Protein AF-A0A2H6MVV1-F1 (afdb_monomer_lite)

Sequence (142 aa):
SSEASESRGPPPEYPYVIPSQEASENYLSDPRQHYREGPRFQHPEIRMMQTPMSQAFMPQQAALCHNHLESLTSAGVAALMATQAASTSNHLSQIEAVLMENKKLLRENEMFQRENELLRRELESYNEKANRIQKLESEIQQ

InterPro domains:
  IPR051747 Angiomotin-like [PTHR14826] (3-142)

Structure (mmCIF, N/CA/C/O backbone):
data_AF-A0A2H6MVV1-F1
#
_entry.id   AF-A0A2H6MVV1-F1
#
loop_
_atom_site.group_PDB
_atom_site.id
_atom_site.type_symbol
_atom_site.label_atom_id
_atom_site.label_alt_id
_atom_site.label_comp_id
_atom_site.label_asym_id
_atom_site.label_entity_id
_atom_site.label_seq_id
_atom_site.pdbx_PDB_ins_code
_atom_site.Cartn_x
_atom_site.Cartn_y
_atom_site.Cartn_z
_atom_site.occupancy
_atom_site.B_iso_or_equiv
_atom_site.auth_seq_id
_atom_site.auth_comp_id
_atom_site.auth_asym_id
_atom_site.auth_atom_id
_atom_site.pdbx_PDB_model_num
ATOM 1 N N . SER A 1 1 ? -2.798 42.236 -15.136 1.00 48.53 1 SER A N 1
ATOM 2 C CA . SER A 1 1 ? -3.908 41.311 -14.859 1.00 48.53 1 SER A CA 1
ATOM 3 C C . SER A 1 1 ? -4.368 40.692 -16.158 1.00 48.53 1 SER A C 1
ATOM 5 O O . SER A 1 1 ? -4.818 41.460 -16.992 1.00 48.53 1 SER A O 1
ATOM 7 N N . SER A 1 2 ? -4.205 39.376 -16.329 1.00 45.22 2 SER A N 1
ATOM 8 C CA . SER A 1 2 ? -4.927 38.539 -17.305 1.00 45.22 2 SER A CA 1
ATOM 9 C C . SER A 1 2 ? -4.752 37.075 -16.890 1.00 45.22 2 SER A C 1
ATOM 11 O O . SER A 1 2 ? -3.703 36.489 -17.138 1.00 45.22 2 SER A O 1
ATOM 13 N N . GLU A 1 3 ? -5.754 36.518 -16.214 1.00 49.75 3 GLU A N 1
ATOM 14 C CA . GLU A 1 3 ? -5.875 35.091 -15.894 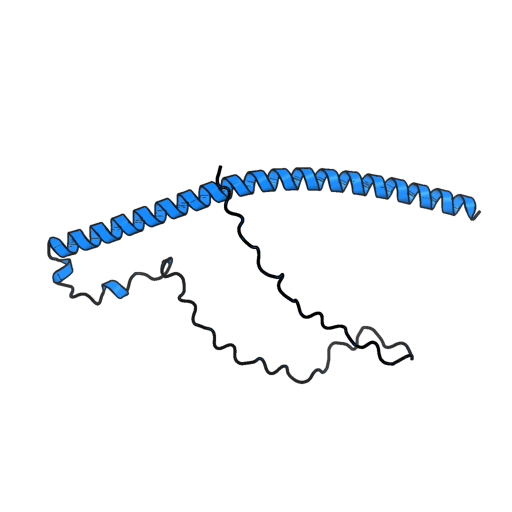1.00 49.75 3 GLU A CA 1
ATOM 15 C C . GLU A 1 3 ? -6.884 34.513 -16.897 1.00 49.75 3 GLU A C 1
ATOM 17 O O . GLU A 1 3 ? -8.019 34.985 -16.969 1.00 49.75 3 GLU A O 1
ATOM 22 N N . ALA A 1 4 ? -6.458 33.577 -17.745 1.00 54.91 4 ALA A N 1
ATOM 23 C CA . ALA A 1 4 ? -7.330 32.918 -18.712 1.00 54.91 4 ALA A CA 1
ATOM 24 C C . ALA A 1 4 ? -7.957 31.687 -18.045 1.00 54.91 4 ALA A C 1
ATOM 26 O O . ALA A 1 4 ? -7.258 30.736 -17.709 1.00 54.91 4 ALA A O 1
ATOM 27 N N . SER A 1 5 ? -9.267 31.720 -17.816 1.00 54.44 5 SER A N 1
ATOM 28 C CA . SER A 1 5 ? -10.014 30.609 -17.226 1.00 54.44 5 SER A CA 1
ATOM 29 C C . SER A 1 5 ? -10.253 29.513 -18.273 1.00 54.44 5 SER A C 1
ATOM 31 O O . SER A 1 5 ? -11.024 29.711 -19.210 1.00 54.44 5 SER A O 1
ATOM 33 N N . GLU A 1 6 ? -9.611 28.351 -18.129 1.00 59.62 6 GLU A N 1
ATOM 34 C CA . GLU A 1 6 ? -9.916 27.166 -18.944 1.00 59.62 6 GLU A CA 1
ATOM 35 C C . GLU A 1 6 ? -11.310 26.611 -18.598 1.00 59.62 6 GLU A C 1
ATOM 37 O O . GLU A 1 6 ? -11.594 26.209 -17.467 1.00 59.62 6 GLU A O 1
ATOM 42 N N . SER A 1 7 ? -12.207 26.586 -19.588 1.00 63.97 7 SER A N 1
ATOM 43 C CA . SER A 1 7 ? -13.549 26.014 -19.468 1.00 63.97 7 SER A CA 1
ATOM 44 C C . SER A 1 7 ? -13.476 24.486 -19.432 1.00 63.97 7 SER A C 1
ATOM 46 O O . SER A 1 7 ? -13.341 23.832 -20.470 1.00 63.97 7 SER A O 1
ATOM 48 N N . ARG A 1 8 ? -13.581 23.895 -18.241 1.00 67.88 8 ARG A N 1
ATOM 49 C CA . ARG A 1 8 ? -13.714 22.442 -18.099 1.00 67.88 8 ARG A CA 1
ATOM 50 C C . ARG A 1 8 ? -15.056 21.997 -18.697 1.00 67.88 8 ARG A C 1
ATOM 52 O O . ARG A 1 8 ? -16.107 22.467 -18.272 1.00 67.88 8 ARG A O 1
ATOM 59 N N . GLY A 1 9 ? -15.000 21.122 -19.702 1.00 71.88 9 GLY A N 1
ATOM 60 C CA . GLY A 1 9 ? -16.178 20.553 -20.367 1.00 71.88 9 GLY A CA 1
ATOM 61 C C . GLY A 1 9 ? -17.035 19.669 -19.447 1.00 71.88 9 GLY A C 1
ATOM 62 O O . GLY A 1 9 ? -16.625 19.375 -18.318 1.00 71.88 9 GLY A O 1
ATOM 63 N N . PRO A 1 10 ? -18.229 19.249 -19.911 1.00 72.38 10 PRO A N 1
ATOM 64 C CA . PRO A 1 10 ? -19.157 18.464 -19.106 1.00 72.38 10 PRO A CA 1
ATOM 65 C C . PRO A 1 10 ? -18.541 17.118 -18.686 1.00 72.38 10 PRO A C 1
ATOM 67 O O . PRO A 1 10 ? -17.714 16.559 -19.413 1.00 72.38 10 PRO A O 1
ATOM 70 N N . PRO A 1 11 ? -18.913 16.597 -17.504 1.00 70.62 11 PRO A N 1
ATOM 71 C CA . PRO A 1 11 ? -18.391 15.332 -17.009 1.00 70.62 11 PRO A CA 1
ATOM 72 C C . PRO A 1 11 ? -18.837 14.158 -17.900 1.00 70.62 11 PRO A C 1
ATOM 74 O O . PRO A 1 11 ? -19.942 14.193 -18.443 1.00 70.62 11 PRO A O 1
ATOM 77 N N . PRO A 1 12 ? -18.003 13.113 -18.049 1.00 72.81 12 PRO A N 1
ATOM 78 C CA . PRO A 1 12 ? -18.368 11.934 -18.824 1.00 72.81 12 PRO A CA 1
ATOM 79 C C . PRO A 1 12 ? -19.509 11.156 -18.155 1.00 72.81 12 PRO A C 1
ATOM 81 O O . PRO A 1 12 ? -19.479 10.913 -16.947 1.00 72.81 12 PRO A O 1
ATOM 84 N N . GLU A 1 13 ? -20.497 10.742 -18.951 1.00 70.88 13 GLU A N 1
ATOM 85 C CA . GLU A 1 13 ? -21.575 9.856 -18.506 1.00 70.88 13 GLU A CA 1
ATOM 86 C C . GLU A 1 13 ? -21.096 8.402 -18.484 1.00 70.88 13 GLU A C 1
ATOM 88 O O . GLU A 1 13 ? -20.625 7.865 -19.489 1.00 70.88 13 GLU A O 1
ATOM 93 N N . TYR A 1 14 ? -21.233 7.758 -17.324 1.00 70.69 14 TYR A N 1
ATOM 94 C CA . TYR A 1 14 ? -20.916 6.346 -17.141 1.00 70.69 14 TYR A CA 1
ATOM 95 C C . TYR A 1 14 ? -22.204 5.507 -17.126 1.00 70.69 14 TYR A C 1
ATOM 97 O O . TYR A 1 14 ? -23.132 5.836 -16.385 1.00 70.69 14 TYR A O 1
ATOM 105 N N . PRO A 1 15 ? -22.280 4.410 -17.904 1.00 69.12 15 PRO A N 1
ATOM 106 C CA . PRO A 1 15 ? -23.457 3.554 -17.931 1.00 69.12 15 PRO A CA 1
ATOM 107 C C . PRO A 1 15 ? -23.508 2.677 -16.675 1.00 69.12 15 PRO A C 1
ATOM 109 O O . PRO A 1 15 ? -22.717 1.747 -16.517 1.00 69.12 15 PRO A O 1
ATOM 112 N N . TYR A 1 16 ? -24.465 2.945 -15.789 1.00 58.78 16 TYR A N 1
ATOM 113 C CA . TYR A 1 16 ? -24.797 2.035 -14.695 1.00 58.78 16 TYR A CA 1
ATOM 114 C C . TYR A 1 16 ? -25.871 1.057 -15.172 1.00 58.78 16 TYR A C 1
ATOM 116 O O . TYR A 1 16 ? -27.010 1.445 -15.423 1.00 58.78 16 TYR A O 1
ATOM 124 N N . VAL A 1 17 ? -25.514 -0.223 -15.303 1.00 67.69 17 VAL A N 1
ATOM 125 C CA . VAL A 1 17 ? -26.496 -1.291 -15.523 1.00 67.69 17 VAL A CA 1
ATOM 126 C C . VAL A 1 17 ? -27.073 -1.657 -14.159 1.00 67.69 17 VAL A C 1
ATOM 128 O O . VAL A 1 17 ? -26.398 -2.291 -13.352 1.00 67.69 17 VAL A O 1
ATOM 131 N N . ILE A 1 18 ? -28.301 -1.221 -13.883 1.00 59.75 18 ILE A N 1
ATOM 132 C CA . ILE A 1 18 ? -29.047 -1.627 -12.689 1.00 59.75 18 ILE A CA 1
ATOM 133 C C . ILE A 1 18 ? -29.693 -2.982 -13.009 1.00 59.75 18 ILE A C 1
ATOM 135 O O . ILE A 1 18 ? -30.507 -3.044 -13.932 1.00 59.75 18 ILE A O 1
ATOM 139 N N . PRO A 1 19 ? -29.352 -4.077 -12.307 1.00 56.88 19 PRO A N 1
ATOM 140 C CA . PRO A 1 19 ? -30.031 -5.350 -12.513 1.00 56.88 19 PRO A CA 1
ATOM 141 C C . PRO A 1 19 ? -31.494 -5.220 -12.069 1.00 56.88 19 PRO A C 1
ATOM 143 O O . PRO A 1 19 ? -31.751 -4.866 -10.917 1.00 56.88 19 PRO A O 1
ATOM 146 N N . SER A 1 20 ? -32.447 -5.499 -12.967 1.00 51.00 20 SER A N 1
ATOM 147 C CA . SER A 1 20 ? -33.875 -5.559 -12.629 1.00 51.00 20 SER A CA 1
ATOM 148 C C . SER A 1 20 ? -34.108 -6.580 -11.517 1.00 51.00 20 SER A C 1
ATOM 150 O O . SER A 1 20 ? -33.909 -7.779 -11.712 1.00 51.00 20 SER A O 1
ATOM 152 N N . GLN A 1 21 ? -34.556 -6.109 -10.353 1.00 51.50 21 GLN A N 1
ATOM 153 C CA . GLN A 1 21 ? -35.115 -6.958 -9.305 1.00 51.50 21 GLN A CA 1
ATOM 154 C C . GLN A 1 21 ? -36.570 -7.265 -9.646 1.00 51.50 21 GLN A C 1
ATOM 156 O O . GLN A 1 21 ? -37.485 -6.674 -9.084 1.00 51.50 21 GLN A O 1
ATOM 161 N N . GLU A 1 22 ? -36.793 -8.179 -10.583 1.00 42.72 22 GLU A N 1
ATOM 162 C CA . GLU A 1 22 ? -38.137 -8.686 -10.847 1.00 42.72 22 GLU A CA 1
ATOM 163 C C . GLU A 1 22 ? -38.157 -10.209 -10.683 1.00 42.72 22 GLU A C 1
ATOM 165 O O . GLU A 1 22 ? -37.685 -10.964 -11.524 1.00 42.72 22 GLU A O 1
ATOM 170 N N . ALA A 1 23 ? -38.723 -10.607 -9.538 1.00 43.59 23 ALA A N 1
ATOM 171 C CA . ALA A 1 23 ? -39.369 -11.882 -9.238 1.00 43.59 23 ALA A CA 1
ATOM 172 C C . ALA A 1 23 ? -38.536 -13.183 -9.285 1.00 43.59 23 ALA A C 1
ATOM 174 O O . ALA A 1 23 ? -38.416 -13.855 -10.303 1.00 43.59 23 ALA A O 1
ATOM 175 N N . SER A 1 24 ? -38.135 -13.663 -8.107 1.00 40.81 24 SER A N 1
ATOM 176 C CA . SER A 1 24 ? -38.653 -14.947 -7.601 1.00 40.81 24 SER A CA 1
ATOM 177 C C . SER A 1 24 ? -38.323 -15.096 -6.117 1.00 40.81 24 SER A C 1
ATOM 179 O O . SER A 1 24 ? -37.269 -15.570 -5.699 1.00 40.81 24 SER A O 1
ATOM 181 N N . GLU A 1 25 ? -39.288 -14.682 -5.303 1.00 44.25 25 GLU A N 1
ATOM 182 C CA . GLU A 1 25 ? -39.614 -15.415 -4.088 1.00 44.25 25 GLU A CA 1
ATOM 183 C C . GLU A 1 25 ? -39.722 -16.900 -4.460 1.00 44.25 25 GLU A C 1
ATOM 185 O O . GLU A 1 25 ? -40.535 -17.234 -5.321 1.00 44.25 25 GLU A O 1
ATOM 190 N N . ASN A 1 26 ? -38.865 -17.757 -3.891 1.00 42.03 26 ASN A N 1
ATOM 191 C CA . ASN A 1 26 ? -39.192 -19.098 -3.381 1.00 42.03 26 ASN A CA 1
ATOM 192 C C . ASN A 1 26 ? -38.009 -20.083 -3.441 1.00 42.03 26 ASN A C 1
ATOM 194 O O . ASN A 1 26 ? -37.670 -20.630 -4.482 1.00 42.03 26 ASN A O 1
ATOM 198 N N . TYR A 1 27 ? -37.514 -20.389 -2.237 1.00 42.97 27 TYR A N 1
ATOM 199 C CA . TYR A 1 27 ? -36.821 -21.613 -1.819 1.00 42.97 27 TYR A CA 1
ATOM 200 C C . TYR A 1 27 ? -35.385 -21.869 -2.323 1.00 42.97 27 TYR A C 1
ATOM 202 O O . TYR A 1 27 ? -35.136 -22.307 -3.440 1.00 42.97 27 TYR A O 1
ATOM 210 N N . LEU A 1 28 ? -34.443 -21.707 -1.380 1.00 53.12 28 LEU A N 1
ATOM 211 C CA . LEU A 1 28 ? -33.403 -22.693 -1.041 1.00 53.12 28 LEU A CA 1
ATOM 212 C C . LEU A 1 28 ? -32.894 -23.536 -2.221 1.00 53.12 28 LEU A C 1
ATOM 214 O O . LEU A 1 28 ? -33.367 -24.645 -2.457 1.00 53.12 28 LEU A O 1
ATOM 218 N N . SER A 1 29 ? -31.877 -23.039 -2.919 1.00 43.84 29 SER A N 1
ATOM 219 C CA . SER A 1 29 ? -31.095 -23.850 -3.852 1.00 43.84 29 SER A CA 1
ATOM 220 C C . SER A 1 29 ? -29.612 -23.794 -3.471 1.00 43.84 29 SER A C 1
ATOM 222 O O . SER A 1 29 ? -29.040 -22.725 -3.287 1.00 43.84 29 SER A O 1
ATOM 224 N N . ASP A 1 30 ? -29.048 -24.986 -3.274 1.00 42.12 30 ASP A N 1
ATOM 225 C CA . ASP A 1 30 ? -27.681 -25.335 -2.862 1.00 42.12 30 ASP A CA 1
ATOM 226 C C . ASP A 1 30 ? -26.577 -24.513 -3.579 1.00 42.12 30 ASP A C 1
ATOM 228 O O . ASP A 1 30 ? -26.582 -24.451 -4.813 1.00 42.12 30 ASP A O 1
ATOM 232 N N . PRO A 1 31 ? -25.578 -23.947 -2.858 1.00 49.78 31 PRO A N 1
ATOM 233 C CA . PRO A 1 31 ? -24.482 -23.161 -3.443 1.00 49.78 31 PRO A CA 1
ATOM 234 C C . PRO A 1 31 ? -23.622 -23.897 -4.485 1.00 49.78 31 PRO A C 1
ATOM 236 O O . PRO A 1 31 ? -22.785 -23.276 -5.142 1.00 49.78 31 PRO A O 1
ATOM 239 N N . ARG A 1 32 ? -23.761 -25.222 -4.629 1.00 50.41 32 ARG A N 1
ATOM 240 C CA . ARG A 1 32 ? -22.892 -26.050 -5.481 1.00 50.41 32 ARG A CA 1
ATOM 241 C C . ARG A 1 32 ? -23.315 -26.188 -6.947 1.00 50.41 32 ARG A C 1
ATOM 243 O O . ARG A 1 32 ? -22.598 -26.840 -7.701 1.00 50.41 32 ARG A O 1
ATOM 250 N N . GLN A 1 33 ? -24.416 -25.576 -7.386 1.00 45.12 33 GLN A N 1
ATOM 251 C CA . GLN A 1 33 ? -24.943 -25.794 -8.748 1.00 45.12 33 GLN A CA 1
ATOM 252 C C . GLN A 1 33 ? -24.511 -24.752 -9.800 1.00 45.12 33 GLN A C 1
ATOM 254 O O . GLN A 1 33 ? -24.890 -24.853 -10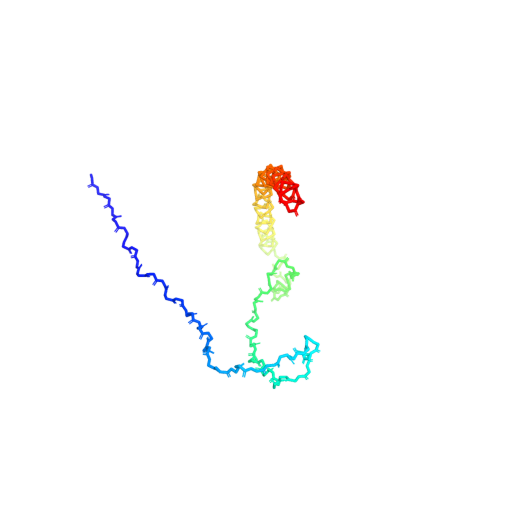.964 1.00 45.12 33 GLN A O 1
ATOM 259 N N . HIS A 1 34 ? -23.672 -23.772 -9.453 1.00 51.62 34 HIS A N 1
ATOM 260 C CA . HIS A 1 34 ? -23.348 -22.653 -10.356 1.00 51.62 34 HIS A CA 1
ATOM 261 C C . HIS A 1 34 ? -22.260 -22.911 -11.411 1.00 51.62 34 HIS A C 1
ATOM 263 O O . HIS A 1 34 ? -21.775 -21.959 -12.013 1.00 51.62 34 HIS A O 1
ATOM 269 N N . TYR A 1 35 ? -21.867 -24.159 -11.673 1.00 49.44 35 TYR A N 1
ATOM 270 C CA . TYR A 1 35 ? -20.709 -24.425 -12.539 1.00 49.44 35 TYR A CA 1
ATOM 271 C C . TYR A 1 35 ? -20.974 -25.234 -13.805 1.00 49.44 35 TYR A C 1
ATOM 273 O O 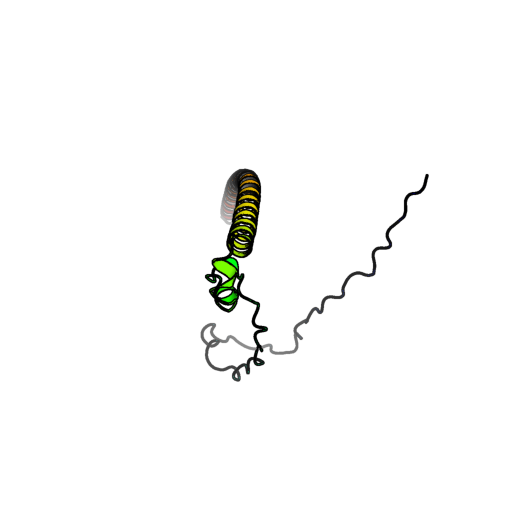. TYR A 1 35 ? -20.001 -25.694 -14.403 1.00 49.44 35 TYR A O 1
ATOM 281 N N . ARG A 1 36 ? -22.234 -25.433 -14.236 1.00 57.47 36 ARG A N 1
ATOM 282 C CA . ARG A 1 36 ? -22.473 -26.403 -15.319 1.00 57.47 36 ARG A CA 1
ATOM 283 C C . ARG A 1 36 ? -23.002 -25.947 -16.670 1.00 57.47 36 ARG A C 1
ATOM 285 O O . ARG A 1 36 ? -22.614 -26.596 -17.626 1.00 57.47 36 ARG A O 1
ATOM 292 N N . GLU A 1 37 ? -23.762 -24.875 -16.860 1.00 50.81 37 GLU A N 1
ATOM 293 C CA . GLU A 1 37 ? -24.202 -24.608 -18.242 1.00 50.81 37 GLU A CA 1
ATOM 294 C C . GLU A 1 37 ? -24.622 -23.153 -18.472 1.00 50.81 37 GLU A C 1
ATOM 296 O O . GLU A 1 37 ? -25.702 -22.726 -18.078 1.00 50.81 37 GLU A O 1
ATOM 301 N N . GLY A 1 38 ? -23.757 -22.391 -19.142 1.00 52.44 38 GLY A N 1
ATOM 302 C CA . GLY A 1 38 ? -24.100 -21.127 -19.791 1.00 52.44 38 GLY A CA 1
ATOM 303 C C . GLY A 1 38 ? -23.818 -21.247 -21.294 1.00 52.44 38 GLY A C 1
ATOM 304 O O . GLY A 1 38 ? -22.830 -21.896 -21.657 1.00 52.44 38 GLY A O 1
ATOM 305 N N . PRO A 1 39 ? -24.649 -20.672 -22.189 1.00 52.00 39 PRO A N 1
ATOM 306 C CA . PRO A 1 39 ? -24.429 -20.742 -23.630 1.00 52.00 39 PRO A CA 1
ATOM 307 C C . PRO A 1 39 ? -23.042 -20.190 -23.948 1.00 52.00 39 PRO A C 1
ATOM 309 O O . PRO A 1 39 ? -22.705 -19.093 -23.508 1.00 52.00 39 PRO A O 1
ATOM 312 N N . ARG A 1 40 ? -22.241 -20.980 -24.677 1.00 50.94 40 ARG A N 1
ATOM 313 C CA . ARG A 1 40 ? -20.863 -20.662 -25.074 1.00 50.94 40 ARG A CA 1
ATOM 314 C C . ARG A 1 40 ? -20.742 -19.180 -25.424 1.00 50.94 40 ARG A C 1
ATOM 316 O O . ARG A 1 40 ? -21.283 -18.753 -26.443 1.00 50.94 40 ARG A O 1
ATOM 323 N N . PHE A 1 41 ? -20.033 -18.428 -24.582 1.00 45.53 41 PHE A N 1
ATOM 324 C CA . PHE A 1 41 ? -19.604 -17.069 -24.879 1.00 45.53 41 PHE A CA 1
ATOM 325 C C . PHE A 1 41 ? -18.844 -17.118 -26.207 1.00 45.53 41 PHE A C 1
ATOM 327 O O . PHE A 1 41 ? -17.709 -17.588 -26.273 1.00 45.53 41 PHE A O 1
ATOM 334 N N . GLN A 1 42 ? -19.497 -16.708 -27.293 1.00 58.38 42 GLN A N 1
ATOM 335 C CA . GLN A 1 42 ? -18.803 -16.420 -28.537 1.00 58.38 42 GLN A CA 1
ATOM 336 C C . GLN A 1 42 ? -18.010 -15.150 -28.261 1.00 58.38 42 GLN A C 1
ATOM 338 O O . GLN A 1 42 ? -18.563 -14.052 -28.233 1.00 58.38 42 GLN A O 1
ATOM 343 N N . HIS A 1 43 ? -16.726 -15.317 -27.949 1.00 51.72 43 HIS A N 1
ATOM 344 C CA . HIS A 1 43 ? -15.813 -14.192 -27.865 1.00 51.72 43 HIS A CA 1
ATOM 345 C C . HIS A 1 43 ? -15.843 -13.480 -29.221 1.00 51.72 43 HIS A C 1
ATOM 347 O O . HIS A 1 43 ? -15.623 -14.149 -30.235 1.00 51.72 43 HIS A O 1
ATOM 353 N N . PRO A 1 44 ? -16.119 -12.162 -29.284 1.00 53.41 44 PRO A N 1
ATOM 354 C CA . PRO A 1 44 ? -15.836 -11.430 -30.505 1.00 53.41 44 PRO A CA 1
ATOM 355 C C . PRO A 1 44 ? -14.358 -11.658 -30.805 1.00 53.41 44 PRO A C 1
ATOM 357 O O . PRO A 1 44 ? -13.527 -11.537 -29.902 1.00 53.41 44 PRO A O 1
ATOM 360 N N . GLU A 1 45 ? -14.046 -12.063 -32.036 1.00 58.09 45 GLU A N 1
ATOM 361 C CA . GLU A 1 45 ? -12.672 -12.217 -32.495 1.00 58.09 45 GLU A CA 1
ATOM 362 C C . GLU A 1 45 ? -11.961 -10.888 -32.243 1.00 58.09 45 GLU A C 1
ATOM 364 O O . GLU A 1 45 ? -12.134 -9.912 -32.977 1.00 58.09 45 GLU A O 1
ATOM 369 N N . ILE A 1 46 ? -11.200 -10.827 -31.148 1.00 55.47 46 ILE A N 1
ATOM 370 C CA . ILE A 1 46 ? -10.300 -9.724 -30.868 1.00 55.47 46 ILE A CA 1
ATOM 371 C C . ILE A 1 46 ? -9.281 -9.828 -31.988 1.00 55.47 46 ILE A C 1
ATOM 373 O O . ILE A 1 46 ? -8.332 -10.609 -31.916 1.00 55.47 46 ILE A O 1
ATOM 377 N N . ARG A 1 47 ? -9.501 -9.069 -33.065 1.00 60.81 47 ARG A N 1
ATOM 378 C CA . ARG A 1 47 ? -8.446 -8.750 -34.009 1.00 60.81 47 ARG A CA 1
ATOM 379 C C . ARG A 1 47 ? -7.422 -8.012 -33.168 1.00 60.81 47 ARG A C 1
ATOM 381 O O . ARG A 1 47 ? -7.556 -6.810 -32.953 1.00 60.81 47 ARG A O 1
ATOM 388 N N . MET A 1 48 ? -6.465 -8.761 -32.620 1.00 52.00 48 MET A N 1
ATOM 389 C CA . MET A 1 48 ? -5.306 -8.201 -31.959 1.00 52.00 48 MET A CA 1
ATOM 390 C C . MET A 1 48 ? -4.718 -7.251 -32.988 1.00 52.00 48 MET A C 1
ATOM 392 O O . MET A 1 48 ? -4.164 -7.683 -34.001 1.00 52.00 48 MET A O 1
ATOM 396 N N . MET A 1 49 ? -4.908 -5.950 -32.769 1.00 55.31 49 MET A N 1
ATOM 397 C CA . MET A 1 49 ? -3.978 -4.988 -33.314 1.00 55.31 49 MET A CA 1
ATOM 398 C C . MET A 1 49 ? -2.641 -5.501 -32.819 1.00 55.31 49 MET A C 1
ATOM 400 O O . MET A 1 49 ? -2.433 -5.624 -31.613 1.00 55.31 49 MET A O 1
ATOM 404 N N . GLN A 1 50 ? -1.829 -5.970 -33.761 1.00 52.88 50 GLN A N 1
ATOM 405 C CA . GLN A 1 50 ? -0.465 -6.364 -33.499 1.00 52.88 50 GLN A CA 1
ATOM 406 C C . GLN A 1 50 ? 0.203 -5.097 -32.986 1.00 52.88 50 GLN A C 1
ATOM 408 O O . GLN A 1 50 ? 0.661 -4.266 -33.764 1.00 52.88 50 GLN A O 1
ATOM 413 N N . THR A 1 51 ? 0.147 -4.890 -31.672 1.00 47.12 51 THR A N 1
ATOM 414 C CA . THR A 1 51 ? 0.938 -3.885 -30.993 1.00 47.12 51 THR A CA 1
ATOM 415 C C . THR A 1 51 ? 2.363 -4.218 -31.402 1.00 47.12 51 THR A C 1
ATOM 417 O O . THR A 1 51 ? 2.784 -5.355 -31.156 1.00 47.12 51 THR A O 1
ATOM 420 N N . PRO A 1 52 ? 3.081 -3.322 -32.101 1.00 54.59 52 PRO A N 1
ATOM 421 C CA . PRO A 1 52 ? 4.456 -3.605 -32.443 1.00 54.59 52 PRO A CA 1
ATOM 422 C C . PRO A 1 52 ? 5.162 -3.864 -31.118 1.00 54.59 52 PRO A C 1
ATOM 424 O O . PRO A 1 52 ? 5.207 -2.985 -30.256 1.00 54.59 52 PRO A O 1
ATOM 427 N N . MET A 1 53 ? 5.622 -5.102 -30.913 1.00 51.22 53 MET A N 1
ATOM 428 C CA . MET A 1 53 ? 6.507 -5.420 -29.802 1.00 51.22 53 MET A CA 1
ATOM 429 C C . MET A 1 53 ? 7.595 -4.354 -29.789 1.00 51.22 53 MET A C 1
ATOM 431 O O . MET A 1 53 ? 8.162 -4.061 -30.846 1.00 51.22 53 MET A O 1
ATOM 435 N N . SER A 1 54 ? 7.858 -3.768 -28.617 1.00 48.47 54 SER A N 1
ATOM 436 C CA . SER A 1 54 ? 8.957 -2.827 -28.439 1.00 48.47 54 SER A CA 1
ATOM 437 C C . SER A 1 54 ? 10.190 -3.408 -29.111 1.00 48.47 54 SER A C 1
ATOM 439 O O . SER A 1 54 ? 10.721 -4.440 -28.697 1.00 48.47 54 SER A O 1
ATOM 441 N N . GLN A 1 55 ? 10.634 -2.732 -30.167 1.00 53.34 55 GLN A N 1
ATOM 442 C CA . GLN A 1 55 ? 11.743 -3.119 -31.038 1.00 53.34 55 GLN A CA 1
ATOM 443 C C . GLN A 1 55 ? 13.093 -3.177 -30.287 1.00 53.34 55 GLN A C 1
ATOM 445 O O . GLN A 1 55 ? 14.133 -3.385 -30.895 1.00 53.34 55 GLN A O 1
ATOM 450 N N . ALA A 1 56 ? 13.067 -3.007 -28.962 1.00 56.81 56 ALA A N 1
ATOM 451 C CA . ALA A 1 56 ? 14.176 -3.115 -28.029 1.00 56.81 56 ALA A CA 1
ATOM 452 C C . ALA A 1 56 ? 14.754 -4.539 -27.916 1.00 56.81 56 ALA A C 1
ATOM 454 O O . ALA A 1 56 ? 15.911 -4.678 -27.538 1.00 56.81 56 ALA A O 1
ATOM 455 N N . PHE A 1 57 ? 13.987 -5.584 -28.256 1.00 52.25 57 PHE A N 1
ATOM 456 C CA . PHE A 1 57 ? 14.447 -6.984 -28.188 1.00 52.25 57 PHE A CA 1
ATOM 457 C C . PHE A 1 57 ? 14.667 -7.647 -29.549 1.00 52.25 57 PHE A C 1
ATOM 459 O O . PHE A 1 57 ? 15.071 -8.807 -29.607 1.00 52.25 57 PHE A O 1
ATOM 466 N N . MET A 1 58 ? 14.421 -6.934 -30.648 1.00 47.97 58 MET A N 1
ATOM 467 C CA . MET A 1 58 ? 14.784 -7.441 -31.965 1.00 47.97 58 MET A CA 1
ATOM 468 C C . MET A 1 58 ? 16.249 -7.078 -32.216 1.00 47.97 58 MET A C 1
ATOM 470 O O . MET A 1 58 ? 16.567 -5.886 -32.233 1.00 47.97 58 MET A O 1
ATOM 474 N N . PRO A 1 59 ? 17.150 -8.049 -32.469 1.00 46.75 59 PRO A N 1
ATOM 475 C CA . PRO A 1 59 ? 18.375 -7.734 -33.185 1.00 46.75 59 PRO A CA 1
ATOM 476 C C . PRO A 1 59 ? 17.932 -6.994 -34.445 1.00 46.75 59 PRO A C 1
ATOM 478 O O . PRO A 1 59 ? 17.026 -7.470 -35.131 1.00 46.75 59 PRO A O 1
ATOM 481 N N . GLN A 1 60 ? 18.487 -5.811 -34.697 1.00 56.25 60 GLN A N 1
ATOM 482 C CA . GLN A 1 60 ? 18.186 -4.962 -35.849 1.00 56.25 60 GLN A CA 1
ATOM 483 C C . GLN A 1 60 ? 18.473 -5.712 -37.164 1.00 56.25 60 GLN A C 1
ATOM 485 O O . GLN A 1 60 ? 19.443 -5.438 -37.859 1.00 56.25 60 GLN A O 1
ATOM 490 N N . GLN A 1 61 ? 17.615 -6.653 -37.554 1.00 47.94 61 GLN A N 1
ATOM 491 C CA . GLN A 1 61 ? 17.673 -7.304 -38.860 1.00 47.94 61 GLN A CA 1
ATOM 492 C C . GLN A 1 61 ? 17.213 -6.348 -39.969 1.00 47.94 61 GLN A C 1
ATOM 494 O O . GLN A 1 61 ? 17.415 -6.628 -41.143 1.00 47.94 61 GLN A O 1
ATOM 499 N N . ALA A 1 62 ? 16.671 -5.177 -39.612 1.00 46.09 62 ALA A N 1
ATOM 500 C CA . ALA A 1 62 ? 16.345 -4.120 -40.564 1.00 46.09 62 ALA A CA 1
ATOM 501 C C . ALA A 1 62 ? 17.588 -3.450 -41.187 1.00 46.09 62 ALA A C 1
ATOM 503 O O . ALA A 1 62 ? 17.469 -2.846 -42.247 1.00 46.09 62 ALA A O 1
ATOM 504 N N . ALA A 1 63 ? 18.779 -3.579 -40.585 1.00 47.34 63 ALA A N 1
ATOM 505 C CA . ALA A 1 63 ? 20.011 -3.024 -41.155 1.00 47.34 63 ALA A CA 1
ATOM 506 C C . ALA A 1 63 ? 20.731 -3.982 -42.125 1.00 47.34 63 ALA A C 1
ATOM 508 O O . ALA A 1 63 ? 21.594 -3.545 -42.880 1.00 47.34 63 ALA A O 1
ATOM 509 N N . LEU A 1 64 ? 20.364 -5.270 -42.163 1.00 47.34 64 LEU A N 1
ATOM 510 C CA . LEU A 1 64 ? 20.998 -6.248 -43.062 1.00 47.34 64 LEU A CA 1
ATOM 511 C C . LEU A 1 64 ? 20.521 -6.136 -44.521 1.00 47.34 64 LEU A C 1
ATOM 513 O O . LEU A 1 64 ? 21.093 -6.769 -45.404 1.00 47.34 64 LEU A O 1
ATOM 517 N N . CYS A 1 65 ? 19.508 -5.305 -44.789 1.00 44.34 65 CYS A N 1
ATOM 518 C CA . CYS A 1 65 ? 19.010 -5.036 -46.139 1.00 44.34 65 CYS A CA 1
ATOM 519 C C . CYS A 1 65 ? 19.678 -3.822 -46.811 1.00 44.34 65 CYS A C 1
ATOM 521 O O . CYS A 1 65 ? 19.270 -3.444 -47.910 1.00 44.34 65 CYS A O 1
ATOM 523 N N . HIS A 1 66 ? 20.673 -3.181 -46.186 1.00 51.12 66 HIS A N 1
ATOM 524 C CA . HIS A 1 66 ? 21.505 -2.187 -46.865 1.00 51.12 66 HIS A CA 1
ATOM 525 C C . HIS A 1 66 ? 22.825 -2.820 -47.282 1.00 51.12 66 HIS A C 1
ATOM 527 O O . HIS A 1 66 ? 23.595 -3.316 -46.465 1.00 51.12 66 HIS A O 1
ATOM 533 N N . ASN A 1 67 ? 23.001 -2.850 -48.602 1.00 51.94 67 ASN A N 1
ATOM 534 C CA . ASN A 1 67 ? 24.126 -3.374 -49.357 1.00 51.94 67 ASN A CA 1
ATOM 535 C C . ASN A 1 67 ? 25.424 -3.394 -48.540 1.00 51.94 67 ASN A C 1
ATOM 537 O O . ASN A 1 67 ? 25.981 -2.351 -48.206 1.00 51.94 67 ASN A O 1
ATOM 541 N N . HIS A 1 68 ? 25.930 -4.598 -48.267 1.00 54.56 68 HIS A N 1
ATOM 542 C CA . HIS A 1 68 ? 27.137 -4.868 -47.476 1.00 54.56 68 HIS A CA 1
ATOM 543 C C . HIS A 1 68 ? 28.383 -4.057 -47.896 1.00 54.56 68 HIS A C 1
ATOM 545 O O . HIS A 1 68 ? 29.327 -3.943 -47.119 1.00 54.56 68 HIS A O 1
ATOM 551 N N . LEU A 1 69 ? 28.394 -3.478 -49.103 1.00 53.91 69 LEU A N 1
ATOM 552 C CA . LEU A 1 69 ? 29.446 -2.578 -49.573 1.00 53.91 69 LEU A CA 1
ATOM 553 C C . LEU A 1 69 ? 29.371 -1.160 -48.988 1.00 53.91 69 LEU A C 1
ATOM 555 O O . LEU A 1 69 ? 30.421 -0.572 -48.749 1.00 53.91 69 LEU A O 1
ATOM 559 N N . GLU A 1 70 ? 28.185 -0.604 -48.724 1.00 56.53 70 GLU A N 1
ATOM 560 C CA . GLU A 1 70 ? 28.053 0.758 -48.181 1.00 56.53 70 GLU A CA 1
ATOM 561 C C . GLU A 1 70 ? 28.556 0.829 -46.735 1.00 56.53 70 GLU A C 1
ATOM 563 O O . GLU A 1 70 ? 29.240 1.784 -46.371 1.00 56.53 70 GLU A O 1
ATOM 568 N N . SER A 1 71 ? 28.334 -0.229 -45.947 1.00 56.16 71 SER A N 1
ATOM 569 C CA . SER A 1 71 ? 28.850 -0.371 -44.577 1.00 56.16 71 SER A CA 1
ATOM 570 C C . SER A 1 71 ? 30.378 -0.492 -44.495 1.00 56.16 71 SER A C 1
ATOM 572 O O . SER A 1 71 ? 30.932 -0.241 -43.428 1.00 56.16 71 SER A O 1
ATOM 574 N N . LEU A 1 72 ? 31.058 -0.890 -45.578 1.00 69.38 72 LEU A N 1
ATOM 575 C CA . LEU A 1 72 ? 32.526 -0.970 -45.645 1.00 69.38 72 LEU A CA 1
ATOM 576 C C . LEU A 1 72 ? 33.162 0.346 -46.115 1.00 69.38 72 LEU A C 1
ATOM 578 O O . LEU A 1 72 ? 34.383 0.497 -46.073 1.00 69.38 72 LEU A O 1
ATOM 582 N N . THR A 1 73 ? 32.350 1.314 -46.550 1.00 80.19 73 THR A N 1
ATOM 583 C CA . THR A 1 73 ? 32.829 2.673 -46.805 1.00 80.19 73 THR A CA 1
ATOM 584 C C . THR A 1 73 ? 33.035 3.415 -45.487 1.00 80.19 73 THR A C 1
ATOM 586 O O . THR A 1 73 ? 32.320 3.195 -44.509 1.00 80.19 73 THR A O 1
ATOM 589 N N . SER A 1 74 ? 33.977 4.359 -45.473 1.00 75.50 74 SER A N 1
ATOM 590 C CA . SER A 1 74 ? 34.210 5.247 -44.324 1.00 75.50 74 SER A CA 1
ATOM 591 C C . SER A 1 74 ? 32.917 5.936 -43.837 1.00 75.50 74 SER A C 1
ATOM 593 O O . SER A 1 74 ? 32.683 6.053 -42.635 1.00 75.50 74 SER A O 1
ATOM 595 N N . ALA A 1 75 ? 32.023 6.306 -44.763 1.00 83.12 75 ALA A N 1
ATOM 596 C CA . ALA A 1 75 ? 30.734 6.922 -44.448 1.00 83.12 75 ALA A CA 1
ATOM 597 C C . ALA A 1 75 ? 29.745 5.948 -43.778 1.00 83.12 75 ALA A C 1
ATOM 599 O O . ALA A 1 75 ? 29.085 6.320 -42.809 1.00 83.12 75 ALA A O 1
ATOM 600 N N . GLY A 1 76 ? 29.666 4.698 -44.246 1.00 82.06 76 GLY A N 1
ATOM 601 C CA . GLY A 1 76 ? 28.801 3.680 -43.644 1.00 82.06 76 GLY A CA 1
ATOM 602 C C . GLY A 1 76 ? 29.241 3.280 -42.237 1.00 82.06 76 GLY A C 1
ATOM 603 O O . GLY A 1 76 ? 28.404 3.172 -41.341 1.00 82.06 76 GLY A O 1
ATOM 604 N N . VAL A 1 77 ? 30.552 3.155 -42.002 1.00 83.88 77 VAL A N 1
ATOM 605 C CA . VAL A 1 77 ? 31.101 2.906 -40.656 1.00 83.88 77 VAL A CA 1
ATOM 606 C C . VAL A 1 77 ? 30.769 4.061 -39.704 1.00 83.88 77 VAL A C 1
ATOM 608 O O . VAL A 1 77 ? 30.341 3.823 -38.574 1.00 83.88 77 VAL A O 1
ATOM 611 N N . ALA A 1 78 ? 30.908 5.314 -40.152 1.00 86.81 78 ALA A N 1
ATOM 612 C CA . ALA A 1 78 ? 30.544 6.485 -39.354 1.00 86.81 78 ALA A CA 1
ATOM 613 C C . ALA A 1 78 ? 29.039 6.530 -39.030 1.00 86.81 78 ALA A C 1
ATOM 615 O O . ALA A 1 78 ? 28.667 6.837 -37.898 1.00 86.81 78 ALA A O 1
ATOM 616 N N . ALA A 1 79 ? 28.175 6.169 -39.986 1.00 85.69 79 ALA A N 1
ATOM 617 C CA . ALA A 1 79 ? 26.733 6.084 -39.769 1.00 85.69 79 ALA A CA 1
ATOM 618 C C . ALA A 1 79 ? 26.367 4.996 -38.744 1.00 85.69 79 ALA A C 1
ATOM 620 O O . ALA A 1 79 ? 25.591 5.258 -37.826 1.00 85.69 79 ALA A O 1
ATOM 621 N N . LEU A 1 80 ? 26.973 3.806 -38.828 1.00 86.38 80 LEU A N 1
ATOM 622 C CA . LEU A 1 80 ? 26.769 2.750 -37.833 1.00 86.38 80 LEU A CA 1
ATOM 623 C C . LEU A 1 80 ? 27.244 3.180 -36.444 1.00 86.38 80 LEU A C 1
ATOM 625 O O . LEU A 1 80 ? 26.497 3.026 -35.481 1.00 86.38 80 LEU A O 1
ATOM 629 N N . MET A 1 81 ? 28.423 3.799 -36.332 1.00 85.62 81 MET A N 1
ATOM 630 C CA . MET A 1 81 ? 28.894 4.349 -35.056 1.00 85.62 81 MET A CA 1
ATOM 631 C C . MET A 1 81 ? 27.947 5.421 -34.505 1.00 85.62 81 MET A C 1
ATOM 633 O O . MET A 1 81 ? 27.670 5.418 -33.309 1.00 85.62 81 MET A O 1
ATOM 637 N N . ALA A 1 82 ? 27.395 6.293 -35.354 1.00 84.31 82 ALA A N 1
ATOM 638 C CA . ALA A 1 82 ? 26.42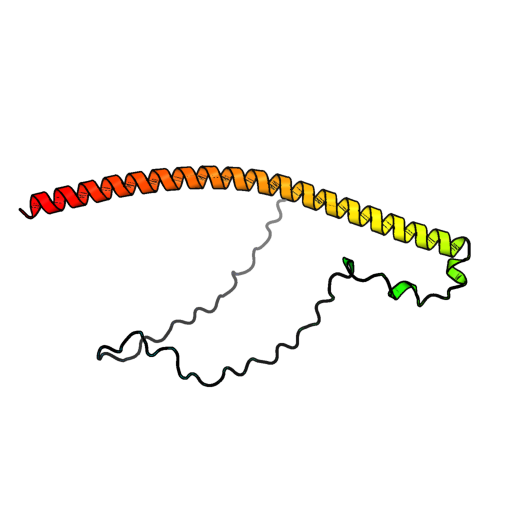2 7.301 -34.939 1.00 84.31 82 ALA A CA 1
ATOM 639 C C . ALA A 1 82 ? 25.111 6.668 -34.443 1.00 84.31 82 ALA A C 1
ATOM 641 O O . ALA A 1 82 ? 24.604 7.052 -33.390 1.00 84.31 82 ALA A O 1
ATOM 642 N N . THR A 1 83 ? 24.583 5.661 -35.146 1.00 85.06 83 THR A N 1
ATOM 643 C CA . THR A 1 83 ? 23.386 4.929 -34.694 1.00 85.06 83 THR A CA 1
ATOM 644 C C . THR A 1 83 ? 23.640 4.150 -33.406 1.00 85.06 83 THR A C 1
ATOM 646 O O . THR A 1 83 ? 22.791 4.142 -32.517 1.00 85.06 83 THR A O 1
ATOM 649 N N . GLN A 1 84 ? 24.826 3.555 -33.256 1.00 89.75 84 GLN A N 1
ATOM 650 C CA . GLN A 1 84 ? 25.220 2.847 -32.046 1.00 89.75 84 GLN A CA 1
ATOM 651 C C . GLN A 1 84 ? 25.379 3.811 -30.868 1.00 89.75 84 GLN A C 1
ATOM 653 O O . GLN A 1 84 ? 24.837 3.537 -29.801 1.00 89.75 84 GLN A O 1
ATOM 658 N N . ALA A 1 85 ? 26.023 4.963 -31.064 1.00 86.75 85 ALA A N 1
ATOM 659 C CA . ALA A 1 85 ? 26.137 6.012 -30.054 1.00 86.75 85 ALA A CA 1
ATOM 660 C C . ALA A 1 85 ? 24.765 6.583 -29.651 1.00 86.75 85 ALA A C 1
ATOM 662 O O . ALA A 1 85 ? 24.502 6.800 -28.469 1.00 86.75 85 ALA A O 1
ATOM 663 N N . ALA A 1 86 ? 23.856 6.775 -30.611 1.00 87.31 86 ALA A N 1
ATOM 664 C CA . ALA A 1 86 ? 22.486 7.185 -30.322 1.00 87.31 86 ALA A CA 1
ATOM 665 C C . ALA A 1 86 ? 21.721 6.101 -29.541 1.00 87.31 86 ALA A C 1
ATOM 667 O O . ALA A 1 86 ? 20.995 6.410 -28.599 1.00 87.31 86 ALA A O 1
ATOM 668 N N . SER A 1 87 ? 21.897 4.823 -29.887 1.00 90.12 87 SER A N 1
ATOM 669 C CA . SER A 1 87 ? 21.269 3.704 -29.176 1.00 90.12 87 SER A CA 1
ATOM 670 C C . SER A 1 87 ? 21.780 3.571 -27.740 1.00 90.12 87 SER A C 1
ATOM 672 O O . SER A 1 87 ? 20.979 3.377 -26.827 1.00 90.12 87 SER A O 1
ATOM 674 N N . THR A 1 88 ? 23.091 3.685 -27.515 1.00 90.19 88 THR A N 1
ATOM 675 C CA . THR A 1 88 ? 23.676 3.607 -26.167 1.00 90.19 88 THR A CA 1
ATOM 676 C C . THR A 1 88 ? 23.282 4.813 -25.320 1.00 90.19 88 THR A C 1
ATOM 678 O O . THR A 1 88 ? 22.936 4.641 -24.154 1.00 90.19 88 THR A O 1
ATOM 681 N N . SER A 1 89 ? 23.242 6.011 -25.909 1.00 90.81 89 SER A N 1
ATOM 682 C CA . SER A 1 89 ? 22.760 7.226 -25.242 1.00 90.81 89 SER A CA 1
ATOM 683 C C . SER A 1 89 ? 21.286 7.115 -24.829 1.00 90.81 89 SER A C 1
ATOM 685 O O . SER A 1 89 ? 20.950 7.385 -23.676 1.00 90.81 89 SER A O 1
ATOM 687 N N . ASN A 1 90 ? 20.412 6.629 -25.718 1.00 93.94 90 ASN A N 1
ATOM 688 C CA . ASN A 1 90 ? 19.005 6.380 -25.392 1.00 93.94 90 ASN A CA 1
ATOM 689 C C . ASN A 1 90 ? 18.836 5.320 -24.296 1.00 93.94 90 ASN A C 1
ATOM 691 O O . ASN A 1 90 ? 17.980 5.468 -23.424 1.00 93.94 90 ASN A O 1
ATOM 695 N N . HIS A 1 91 ? 19.637 4.252 -24.323 1.00 95.81 91 HIS A N 1
ATOM 696 C CA . HIS A 1 91 ? 19.598 3.219 -23.290 1.00 95.81 91 HIS A CA 1
ATOM 697 C C . HIS A 1 91 ? 20.031 3.763 -21.922 1.00 95.81 91 HIS A C 1
ATOM 699 O O . HIS A 1 91 ? 19.386 3.477 -20.916 1.00 95.81 91 HIS A O 1
ATOM 705 N N . LEU A 1 92 ? 21.068 4.605 -21.887 1.00 96.69 92 LEU A N 1
ATOM 706 C CA . LEU A 1 92 ? 21.511 5.263 -20.660 1.00 96.69 92 LEU A CA 1
ATOM 707 C C . LEU A 1 92 ? 20.420 6.176 -20.081 1.00 96.69 92 LEU A C 1
ATOM 709 O O . LEU A 1 92 ? 20.117 6.081 -18.895 1.00 96.69 92 LEU A O 1
ATOM 713 N N . SER A 1 93 ? 19.764 6.982 -20.922 1.00 95.75 93 SER A N 1
ATOM 714 C CA . SER A 1 93 ? 18.648 7.835 -20.489 1.00 95.75 93 SER A CA 1
ATOM 715 C C . SER A 1 93 ? 17.478 7.021 -19.911 1.00 95.75 93 SER A C 1
ATOM 717 O O . SER A 1 93 ? 16.893 7.405 -18.898 1.00 95.75 93 SER A O 1
ATOM 719 N N . GLN A 1 94 ? 17.174 5.855 -20.492 1.00 96.69 94 GLN A N 1
ATOM 720 C CA . GLN A 1 94 ? 16.168 4.937 -19.944 1.00 96.69 94 GLN A CA 1
ATOM 721 C C . GLN A 1 94 ? 16.572 4.388 -18.570 1.00 96.69 94 GLN A C 1
ATOM 723 O O . GLN A 1 94 ? 15.743 4.351 -17.661 1.00 96.69 94 GLN A O 1
ATOM 728 N N . ILE A 1 95 ? 17.838 3.995 -18.390 1.00 97.88 95 ILE A N 1
ATOM 729 C CA . ILE A 1 95 ? 18.350 3.526 -17.093 1.00 97.88 95 ILE A CA 1
ATOM 730 C C . ILE A 1 95 ? 18.223 4.629 -16.036 1.00 97.88 95 ILE A C 1
ATOM 732 O O . ILE A 1 95 ? 17.769 4.367 -14.922 1.00 97.88 95 ILE A O 1
ATOM 736 N N . GLU A 1 96 ? 18.578 5.867 -16.376 1.00 97.88 96 GLU A N 1
ATOM 737 C CA . GLU A 1 96 ? 18.457 7.009 -15.465 1.00 97.88 96 GLU A CA 1
ATOM 738 C C . GLU A 1 96 ? 17.003 7.263 -15.048 1.00 97.88 96 GLU A C 1
ATOM 740 O O . GLU A 1 96 ? 16.730 7.451 -13.858 1.00 97.88 96 GLU A O 1
ATOM 745 N N . ALA A 1 97 ? 16.057 7.198 -15.991 1.00 97.88 97 ALA A N 1
ATOM 746 C CA . ALA A 1 97 ? 14.632 7.338 -15.699 1.00 97.88 97 ALA A CA 1
ATOM 747 C C . ALA A 1 97 ? 14.139 6.255 -14.722 1.00 97.88 97 ALA A C 1
ATOM 749 O O . ALA A 1 97 ? 13.507 6.572 -13.711 1.00 97.88 97 ALA A O 1
ATOM 750 N N . VAL A 1 98 ? 14.507 4.993 -14.964 1.00 98.12 98 VAL A N 1
ATOM 751 C CA . VAL A 1 98 ? 14.151 3.859 -14.095 1.00 98.12 98 VAL A CA 1
ATOM 752 C C . VAL A 1 98 ? 14.768 4.001 -12.701 1.00 98.12 98 VAL A C 1
ATOM 754 O O . VAL A 1 98 ? 14.130 3.676 -11.699 1.00 98.12 98 VAL A O 1
ATOM 757 N N . LEU A 1 99 ? 15.997 4.508 -12.582 1.00 98.38 99 LEU A N 1
ATOM 758 C CA . LEU A 1 99 ? 16.618 4.757 -11.277 1.00 98.38 99 LEU A CA 1
ATOM 759 C C . LEU A 1 99 ? 15.886 5.850 -10.490 1.00 98.38 99 LEU A C 1
ATOM 761 O O . LEU A 1 99 ? 15.705 5.723 -9.276 1.00 98.38 99 LEU A O 1
ATOM 765 N N . MET A 1 100 ? 15.456 6.917 -11.162 1.00 98.38 100 MET A N 1
ATOM 766 C CA . MET A 1 100 ? 14.680 7.989 -10.536 1.00 98.38 100 MET A CA 1
ATOM 767 C C . MET A 1 100 ? 13.305 7.500 -10.074 1.00 98.38 100 MET A C 1
ATOM 769 O O . MET A 1 100 ? 12.877 7.828 -8.964 1.00 98.38 100 MET A O 1
ATOM 773 N N . GLU A 1 101 ? 12.648 6.669 -10.881 1.00 98.44 101 GLU A N 1
ATOM 774 C CA . GLU A 1 101 ? 11.389 6.021 -10.518 1.00 98.44 101 GLU A CA 1
ATOM 775 C C . GLU A 1 101 ? 11.559 5.089 -9.314 1.00 98.44 101 GLU A C 1
ATOM 777 O O . GLU A 1 101 ? 10.826 5.217 -8.335 1.00 98.44 101 GLU A O 1
ATOM 782 N N . ASN A 1 102 ? 12.584 4.234 -9.306 1.00 98.44 102 ASN A N 1
ATOM 783 C CA . ASN A 1 102 ? 12.869 3.352 -8.170 1.00 98.44 102 ASN A CA 1
ATOM 784 C C . ASN A 1 102 ? 13.111 4.130 -6.870 1.00 98.44 102 ASN A C 1
ATOM 786 O O . ASN A 1 102 ? 12.605 3.757 -5.813 1.00 98.44 102 ASN A O 1
ATOM 790 N N . LYS A 1 103 ? 13.828 5.259 -6.932 1.00 98.50 103 LYS A N 1
ATOM 791 C CA . LYS A 1 103 ? 14.013 6.146 -5.770 1.00 98.50 103 LYS A CA 1
ATOM 792 C C . LYS A 1 103 ? 12.699 6.750 -5.274 1.00 98.50 103 LYS A C 1
ATOM 794 O O . LYS A 1 103 ? 12.549 7.007 -4.079 1.00 98.50 103 LYS A O 1
ATOM 799 N N . LYS A 1 104 ? 11.757 7.039 -6.174 1.00 98.62 104 LYS A N 1
ATOM 800 C CA . LYS A 1 104 ? 10.417 7.508 -5.804 1.00 98.62 104 LYS A CA 1
ATOM 801 C C . LYS A 1 104 ? 9.617 6.381 -5.146 1.00 98.62 104 LYS A C 1
ATOM 803 O O . LYS A 1 104 ? 9.122 6.583 -4.041 1.00 98.62 104 LYS A O 1
ATOM 808 N N . LEU A 1 105 ? 9.568 5.210 -5.777 1.00 98.69 105 LEU A N 1
ATOM 809 C CA . LEU A 1 105 ? 8.857 4.037 -5.269 1.00 98.69 105 LEU A CA 1
ATOM 810 C C . LEU A 1 105 ? 9.359 3.610 -3.890 1.00 98.69 105 LEU A C 1
ATOM 812 O O . LEU A 1 105 ? 8.551 3.254 -3.041 1.00 98.69 105 LEU A O 1
ATOM 816 N N . LEU A 1 106 ? 10.666 3.703 -3.627 1.00 98.69 106 LEU A N 1
ATOM 817 C CA . LEU A 1 106 ? 11.223 3.386 -2.312 1.00 98.69 106 LEU A CA 1
ATOM 818 C C . LEU A 1 106 ? 10.625 4.275 -1.207 1.00 98.69 106 LEU A C 1
ATOM 820 O O . LEU A 1 106 ? 10.191 3.767 -0.177 1.00 98.69 106 LEU A O 1
ATOM 824 N N . ARG A 1 107 ? 10.518 5.588 -1.452 1.00 98.69 107 ARG A N 1
ATOM 825 C CA . ARG A 1 107 ? 9.915 6.538 -0.498 1.00 98.69 107 ARG A CA 1
ATOM 826 C C . ARG A 1 107 ? 8.425 6.284 -0.284 1.00 98.69 107 ARG A C 1
ATOM 828 O O . ARG A 1 107 ? 7.935 6.398 0.837 1.00 98.69 107 ARG A O 1
ATOM 835 N N . GLU A 1 108 ? 7.702 5.961 -1.353 1.00 98.62 108 GLU A N 1
ATOM 836 C CA . GLU A 1 108 ? 6.285 5.597 -1.262 1.00 98.62 108 GLU A CA 1
ATOM 837 C C . GLU A 1 108 ? 6.103 4.293 -0.480 1.00 98.62 108 GLU A C 1
ATOM 839 O O . GLU A 1 108 ? 5.236 4.216 0.384 1.00 98.62 108 GLU A O 1
ATOM 844 N N . ASN A 1 109 ? 6.967 3.301 -0.699 1.00 98.56 109 ASN A N 1
ATOM 845 C CA . ASN A 1 109 ? 6.928 2.034 0.024 1.00 98.56 109 ASN A CA 1
ATOM 846 C C . ASN A 1 109 ? 7.140 2.235 1.532 1.00 98.56 109 ASN A C 1
ATOM 848 O O . ASN A 1 109 ? 6.361 1.729 2.332 1.00 98.56 109 ASN A O 1
ATOM 852 N N . GLU A 1 110 ? 8.126 3.043 1.930 1.00 98.62 110 GLU A N 1
ATOM 853 C CA . GLU A 1 110 ? 8.347 3.407 3.338 1.00 98.62 110 GLU A CA 1
ATOM 854 C C . GLU A 1 110 ? 7.143 4.126 3.963 1.00 98.62 110 GLU A C 1
ATOM 856 O O . GLU A 1 110 ? 6.864 3.979 5.155 1.00 98.62 110 GLU A O 1
ATOM 861 N N . MET A 1 111 ? 6.437 4.942 3.179 1.00 98.75 111 MET A N 1
ATOM 862 C CA . MET A 1 111 ? 5.223 5.623 3.625 1.00 98.75 111 MET A CA 1
ATOM 863 C C . MET A 1 111 ? 4.077 4.630 3.834 1.00 98.75 111 MET A C 1
ATOM 865 O O . MET A 1 111 ? 3.483 4.625 4.913 1.00 98.75 111 MET A O 1
ATOM 869 N N . PHE A 1 112 ? 3.852 3.726 2.880 1.00 98.75 112 PHE A N 1
ATOM 870 C CA . PHE A 1 112 ? 2.851 2.670 3.010 1.00 98.75 112 PHE A CA 1
ATOM 871 C C . PHE A 1 112 ? 3.155 1.694 4.147 1.00 98.75 112 PHE A C 1
ATOM 873 O O . PHE A 1 112 ? 2.233 1.248 4.822 1.00 98.75 112 PHE A O 1
ATOM 880 N N . GLN A 1 113 ? 4.425 1.381 4.415 1.00 98.75 113 GLN A N 1
ATOM 881 C CA . GLN A 1 113 ? 4.796 0.547 5.562 1.00 98.75 113 GLN A CA 1
ATOM 882 C C . GLN A 1 113 ? 4.382 1.198 6.887 1.00 98.75 113 GLN A C 1
ATOM 884 O O . GLN A 1 113 ? 3.753 0.548 7.721 1.00 98.75 113 GLN A O 1
ATOM 889 N N . ARG A 1 114 ? 4.651 2.499 7.054 1.00 98.75 114 ARG A N 1
ATOM 890 C CA . ARG A 1 114 ? 4.230 3.252 8.246 1.00 98.75 114 ARG A CA 1
ATOM 891 C C . ARG A 1 114 ? 2.713 3.296 8.399 1.00 98.75 114 ARG A C 1
ATOM 893 O O . ARG A 1 114 ? 2.209 3.108 9.502 1.00 98.75 114 ARG A O 1
ATOM 900 N N . GLU A 1 115 ? 1.987 3.532 7.312 1.00 98.69 115 GLU A N 1
ATOM 901 C CA . GLU A 1 115 ? 0.522 3.508 7.326 1.00 98.69 115 GLU A CA 1
ATOM 902 C C . GLU A 1 115 ? -0.015 2.120 7.695 1.00 98.69 115 GLU A C 1
ATOM 904 O O . GLU A 1 115 ? -0.907 2.003 8.534 1.00 98.69 115 GLU A O 1
ATOM 909 N N . ASN A 1 116 ? 0.575 1.056 7.146 1.00 98.69 116 ASN A N 1
ATOM 910 C CA . ASN A 1 116 ? 0.180 -0.310 7.465 1.00 98.69 116 ASN A CA 1
ATOM 911 C C . ASN A 1 116 ? 0.364 -0.619 8.957 1.00 98.69 116 ASN A C 1
ATOM 913 O O . ASN A 1 116 ? -0.527 -1.192 9.580 1.00 98.69 116 ASN A O 1
ATOM 917 N N . GLU A 1 117 ? 1.478 -0.194 9.557 1.00 98.75 117 GLU A N 1
ATOM 918 C CA . GLU A 1 117 ? 1.696 -0.337 10.999 1.00 98.75 117 GLU A CA 1
ATOM 919 C C . GLU A 1 117 ? 0.648 0.408 11.833 1.00 98.75 117 GLU A C 1
ATOM 921 O O . GLU A 1 117 ? 0.179 -0.124 12.841 1.00 98.75 117 GLU A O 1
ATOM 926 N N . LEU A 1 118 ? 0.264 1.621 11.426 1.00 98.75 118 LEU A N 1
ATOM 927 C CA . LEU A 1 118 ? -0.782 2.385 12.107 1.00 98.75 118 LEU A CA 1
ATOM 928 C C . LEU A 1 118 ? -2.130 1.664 12.036 1.00 98.75 118 LEU A C 1
ATOM 930 O O . LEU A 1 118 ? -2.765 1.470 13.071 1.00 98.75 118 LEU A O 1
ATOM 934 N N . LEU A 1 119 ? -2.520 1.202 10.847 1.00 98.81 119 LEU A N 1
ATOM 935 C CA . LEU A 1 119 ? -3.763 0.456 10.646 1.00 98.81 119 LEU A CA 1
ATOM 936 C C . LEU A 1 119 ? -3.786 -0.849 11.451 1.00 98.81 119 LEU A C 1
ATOM 938 O O . LEU A 1 119 ? -4.823 -1.208 12.002 1.00 98.81 119 LEU A O 1
ATOM 942 N N . ARG A 1 120 ? -2.650 -1.548 11.577 1.00 98.75 120 ARG A N 1
ATOM 943 C CA . ARG A 1 120 ? -2.554 -2.756 12.416 1.00 98.75 120 ARG A CA 1
ATOM 944 C C . ARG A 1 120 ? -2.791 -2.450 13.893 1.00 98.75 120 ARG A C 1
ATOM 946 O O . ARG A 1 120 ? -3.571 -3.154 14.526 1.00 98.75 120 ARG A O 1
ATOM 953 N N . ARG A 1 121 ? -2.193 -1.378 14.423 1.00 98.75 121 ARG A N 1
ATOM 954 C CA . ARG A 1 121 ? -2.443 -0.937 15.810 1.00 98.75 121 ARG A CA 1
ATOM 955 C C . ARG A 1 121 ? -3.897 -0.520 16.018 1.00 98.75 121 ARG A C 1
ATOM 957 O O . ARG A 1 121 ? -4.480 -0.801 17.061 1.00 98.75 121 ARG A O 1
ATOM 964 N N . GLU A 1 122 ? -4.494 0.150 15.036 1.00 98.69 122 GLU A N 1
ATOM 965 C CA . GLU A 1 122 ? -5.899 0.547 15.108 1.00 98.69 122 GLU A CA 1
ATOM 966 C C . GLU A 1 122 ? -6.828 -0.675 15.112 1.00 98.69 122 GLU A C 1
ATOM 968 O O . GLU A 1 122 ? -7.745 -0.754 15.929 1.00 98.69 122 GLU A O 1
ATOM 973 N N . LEU A 1 123 ? -6.541 -1.672 14.269 1.00 98.75 123 LEU A N 1
ATOM 974 C CA . LEU A 1 123 ? -7.256 -2.946 14.245 1.00 98.75 123 LEU A CA 1
ATOM 975 C C . LEU A 1 123 ? -7.167 -3.672 15.594 1.00 98.75 123 LEU A C 1
ATOM 977 O O . LEU A 1 123 ? -8.183 -4.145 16.101 1.00 98.75 123 LEU A O 1
ATOM 981 N N . GLU A 1 124 ? -5.976 -3.732 16.194 1.00 98.69 124 GLU A N 1
ATOM 982 C CA . GLU A 1 124 ? -5.775 -4.294 17.536 1.00 98.69 124 GLU A CA 1
ATOM 983 C C . GLU A 1 124 ? -6.617 -3.544 18.581 1.00 98.69 124 GLU A C 1
ATOM 985 O O . GLU A 1 124 ? -7.329 -4.174 19.364 1.00 98.69 124 GLU A O 1
ATOM 990 N N . SER A 1 125 ? -6.651 -2.208 18.522 1.00 98.75 125 SER A N 1
ATOM 991 C CA . SER A 1 125 ? -7.492 -1.389 19.405 1.00 98.75 125 SER A CA 1
ATOM 992 C C . SER A 1 125 ? -8.990 -1.659 19.224 1.00 98.75 125 SER A C 1
ATOM 994 O O . SER A 1 125 ? -9.730 -1.753 20.208 1.00 98.75 125 SER A O 1
ATOM 996 N N . TYR A 1 126 ? -9.471 -1.804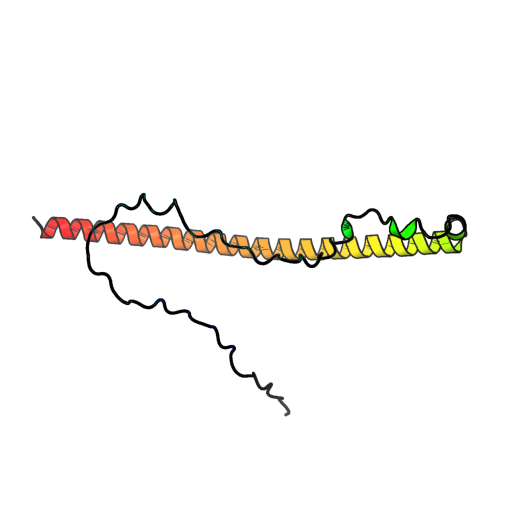 17.985 1.00 98.75 126 TYR A N 1
ATOM 997 C CA . TYR A 1 126 ? -10.870 -2.162 17.738 1.00 98.75 126 TYR A CA 1
ATOM 998 C C . TYR A 1 126 ? -11.194 -3.570 18.225 1.00 98.75 126 TYR A C 1
ATOM 1000 O O . TYR A 1 126 ? -12.261 -3.772 18.803 1.00 98.75 126 TYR A O 1
ATOM 1008 N N . ASN A 1 127 ? -10.274 -4.520 18.060 1.00 98.75 127 ASN A N 1
ATOM 1009 C CA . ASN A 1 127 ? -10.439 -5.879 18.560 1.00 98.75 127 ASN A CA 1
ATOM 1010 C C . ASN A 1 127 ? -10.553 -5.902 20.094 1.00 98.75 127 ASN A C 1
ATOM 1012 O O . ASN A 1 127 ? -11.439 -6.553 20.641 1.00 98.75 127 ASN A O 1
ATOM 1016 N N . GLU A 1 128 ? -9.725 -5.136 20.808 1.00 98.69 128 GLU A N 1
ATOM 1017 C CA . GLU A 1 128 ? -9.840 -4.978 22.265 1.00 98.69 128 GLU A CA 1
ATOM 1018 C C . GLU A 1 128 ? -11.196 -4.395 22.683 1.00 98.69 128 GLU A C 1
ATOM 1020 O O . GLU A 1 128 ? -11.842 -4.909 23.602 1.00 98.69 128 GLU A O 1
ATOM 1025 N N . LYS A 1 129 ? -11.660 -3.344 21.993 1.00 98.81 129 LYS A N 1
ATOM 1026 C CA . LYS A 1 129 ? -12.978 -2.743 22.249 1.00 98.81 129 LYS A CA 1
ATOM 1027 C C . LYS A 1 129 ? -14.106 -3.745 22.001 1.00 98.81 129 LYS A C 1
ATOM 1029 O O . LYS A 1 129 ? -14.995 -3.851 22.842 1.00 98.81 129 LYS A O 1
ATOM 1034 N N . ALA A 1 130 ? -14.052 -4.492 20.899 1.00 98.75 130 ALA A N 1
ATOM 1035 C CA . ALA A 1 130 ? -15.040 -5.512 20.558 1.00 98.75 130 ALA A CA 1
ATOM 1036 C C . ALA A 1 130 ? -15.086 -6.628 21.611 1.00 98.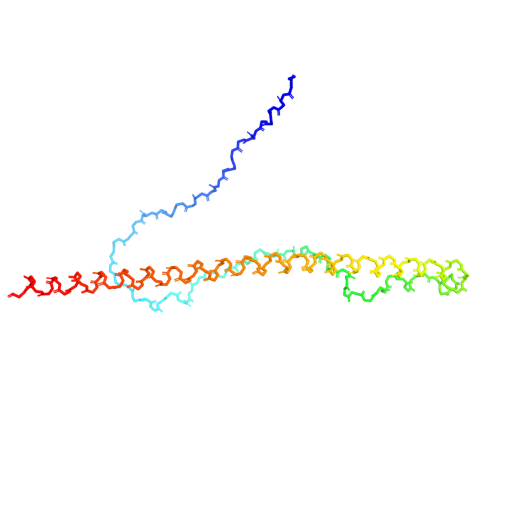75 130 ALA A C 1
ATOM 1038 O O . ALA A 1 130 ? -16.160 -6.953 22.109 1.00 98.75 130 ALA A O 1
ATOM 1039 N N . ASN A 1 131 ? -13.926 -7.133 22.042 1.00 98.69 131 ASN A N 1
ATOM 1040 C CA . ASN A 1 131 ? -13.839 -8.139 23.103 1.00 98.69 131 ASN A CA 1
ATOM 1041 C C . ASN A 1 131 ? -14.425 -7.632 24.426 1.00 98.69 131 ASN A C 1
ATOM 1043 O O . ASN A 1 131 ? -15.114 -8.366 25.136 1.00 98.69 131 ASN A O 1
ATOM 1047 N N . ARG A 1 132 ? -14.177 -6.362 24.766 1.00 98.62 132 ARG A N 1
ATOM 1048 C CA . ARG A 1 132 ? -14.757 -5.750 25.965 1.00 98.62 132 ARG A CA 1
ATOM 1049 C C . ARG A 1 132 ? -16.276 -5.634 25.868 1.00 98.62 132 ARG A C 1
ATOM 1051 O O . ARG A 1 132 ? -16.945 -5.902 26.860 1.00 98.62 132 ARG A O 1
ATOM 1058 N N . ILE A 1 133 ? -16.806 -5.254 24.707 1.00 98.62 133 ILE A N 1
ATOM 1059 C CA . ILE A 1 133 ? -18.253 -5.211 24.462 1.00 98.62 133 ILE A CA 1
ATOM 1060 C C . ILE A 1 133 ? -18.846 -6.612 24.614 1.00 98.62 133 ILE A C 1
ATOM 1062 O O . ILE A 1 133 ? -19.742 -6.785 25.429 1.00 98.62 133 ILE A O 1
ATOM 1066 N N . GLN A 1 134 ? -18.276 -7.618 23.947 1.00 98.44 134 GLN A N 1
ATOM 1067 C CA . GLN A 1 134 ? -18.740 -9.006 24.031 1.00 98.44 134 GLN A CA 1
ATOM 1068 C C . GLN A 1 134 ? -18.761 -9.527 25.476 1.00 98.44 134 GLN A C 1
ATOM 1070 O O . GLN A 1 134 ? -19.684 -10.233 25.878 1.00 98.44 134 GLN A O 1
ATOM 1075 N N . LYS A 1 135 ? -17.748 -9.175 26.277 1.00 98.62 135 LYS A N 1
ATOM 1076 C CA . LYS A 1 135 ? -17.711 -9.530 27.699 1.00 98.62 135 LYS A CA 1
ATOM 1077 C C . LYS A 1 135 ? -18.846 -8.868 28.489 1.00 98.62 135 LYS A C 1
ATOM 1079 O O . LYS A 1 135 ? -19.474 -9.517 29.312 1.00 98.62 135 LYS A O 1
ATOM 1084 N N . LEU A 1 136 ? -19.105 -7.584 28.254 1.00 98.56 136 LEU A N 1
ATOM 1085 C CA . LEU A 1 136 ? -20.205 -6.883 28.921 1.00 98.56 136 LEU A CA 1
ATOM 1086 C C . LEU A 1 136 ? -21.569 -7.437 28.487 1.00 98.56 136 LEU A C 1
ATOM 1088 O O . LEU A 1 136 ? -22.468 -7.567 29.310 1.00 98.56 136 LEU A O 1
ATOM 1092 N N . GLU A 1 137 ? -21.722 -7.800 27.214 1.00 98.12 137 GLU A N 1
ATOM 1093 C CA . GLU A 1 137 ? -22.941 -8.424 26.695 1.00 98.12 137 GLU A CA 1
ATOM 1094 C C . GLU A 1 137 ? -23.223 -9.773 27.361 1.00 98.12 137 GLU A C 1
ATOM 1096 O O . GLU A 1 137 ? -24.372 -10.044 27.704 1.00 98.12 137 GLU A O 1
ATOM 1101 N N . SER A 1 138 ? -22.196 -10.599 27.592 1.00 98.12 138 SER A N 1
ATOM 1102 C CA . SER A 1 138 ? -22.377 -11.881 28.280 1.00 98.12 138 SER A CA 1
ATOM 1103 C C . SER A 1 138 ? -22.696 -11.720 29.767 1.00 98.12 138 SER A C 1
ATOM 1105 O O . SER A 1 138 ? -23.491 -12.496 30.290 1.00 98.12 138 SER A O 1
ATOM 1107 N N . GLU A 1 139 ? -22.142 -10.703 30.436 1.00 97.75 139 GLU A N 1
ATOM 1108 C CA . GLU A 1 139 ? -22.478 -10.364 31.827 1.00 97.75 139 GLU A CA 1
ATOM 1109 C C . GLU A 1 139 ? -23.927 -9.869 31.974 1.00 97.75 139 GLU A C 1
ATOM 1111 O O . GLU A 1 139 ? -24.577 -10.192 32.961 1.00 97.75 139 GLU A O 1
ATOM 1116 N N . ILE A 1 140 ? -24.456 -9.120 30.999 1.00 97.88 140 ILE A N 1
ATOM 1117 C CA . ILE A 1 140 ? -25.852 -8.637 31.011 1.00 97.88 140 ILE A CA 1
ATOM 1118 C C . ILE A 1 140 ? -26.859 -9.773 30.770 1.00 97.88 140 ILE A C 1
ATOM 1120 O O . ILE A 1 140 ? -28.000 -9.692 31.219 1.00 97.88 140 ILE A O 1
ATOM 1124 N N . GLN A 1 141 ? -26.466 -10.803 30.017 1.00 95.75 141 GLN A N 1
ATOM 1125 C CA . GLN A 1 141 ? -27.333 -11.935 29.675 1.00 95.75 141 GLN A CA 1
ATOM 1126 C C . GLN A 1 141 ? -27.420 -13.008 30.779 1.00 95.75 141 GLN A C 1
ATOM 1128 O O . GLN A 1 141 ? -28.236 -13.922 30.641 1.00 95.75 141 GLN A O 1
ATOM 1133 N N . GLN A 1 142 ? -26.590 -12.927 31.829 1.00 79.12 142 GLN A N 1
ATOM 1134 C CA . GLN A 1 142 ? -26.639 -13.797 33.016 1.00 79.12 142 GLN A CA 1
ATOM 1135 C C . GLN A 1 142 ? -27.639 -13.295 34.060 1.00 79.12 142 GLN A C 1
ATOM 1137 O O . GLN A 1 142 ? -28.291 -14.168 34.677 1.00 79.12 142 GLN A O 1
#

Organism: NCBI:txid3147026

Secondary structure (DSSP, 8-state):
-------PPPPPPP----------------GGGTTS------------------GGGS--GGGTTS-TTGGGSHHHHHHHHHHHHHHHHHHHHHHHHHHHHHHHHHHHHHHHHHHHHHHHHHHHHHHHHHHHHHHHHHHHT-

pLDDT: mean 74.08, std 21.74, range [40.81, 98.81]

Foldseek 3Di:
DDDDDDDDDDDDDDDDDDPDPDDDPDDDDDPPPPPDDDPPPPPDPPPPPPPPDPCPPPPPPVVVPPPPVCCVDPVNVVVVVVVVVVVVVVVVVVVVVVVVVVVVVVVVVVVVVVVVVVVVVVVVVVVVVVVVVVVVVVVVVD

Radius of gyration: 32.38 Å; chains: 1; bounding box: 74×68×83 Å